Protein AF-A0A9D9S8P4-F1 (afdb_monomer_lite)

Secondary structure (DSSP, 8-state):
-----------------SSSSSTTSSS-------PPBPPTT-EE-TTTHHHHTTSEETTEEHHHHS-HHHHHHHHHH---EE----------HHHHHHHHHTTTTSEE-TTT--EES--SS-SS-GGG--TT-TTHHHHHHHHHHSSHHHHS---TT-----EETTTEE-

Sequence (170 aa):
MHNQSKLRLHKSVLRTGVAGAIALALGLSANQAMAKE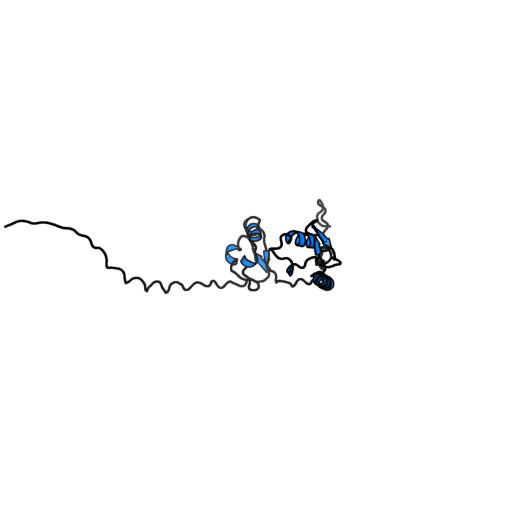LPEGFVINKENYESIKNDTFEKKTIASMVPEKLEWMIKNYNLTIKLAHSKKIEMDPKYVEWSKKNIGTVKFNPADRTVTGWQAGMLFPAETIKMDDPHAGDKVIWNLRAATYGATMDLRDIAWAFLDAKKGYE

pLDDT: mean 80.51, std 20.36, range [33.28, 98.25]

Radius of gyration: 33.35 Å; chains: 1; bounding box: 107×72×55 Å

Foldseek 3Di:
DDDDDDDDDDDDDDDDDPDPPPPPPPPPPPPPVPQAADDAFDKDAQVCCVVNQQHDYPNDGVVVVQPPVNVVCRNPVGDMDGHDDDDDQDFDPVLVVLQVVLVVQWDADPVVRDIDRHDHHFNHPLVRQDPPPPCSVSSVVSRVVPPCVPGVDPCVPDDDWDQDPPPGTD

Structure (mmCIF, N/CA/C/O backbone):
data_AF-A0A9D9S8P4-F1
#
_entry.id   AF-A0A9D9S8P4-F1
#
loop_
_atom_site.group_PDB
_atom_site.id
_atom_site.type_symbol
_atom_site.label_atom_id
_atom_site.label_alt_id
_atom_site.label_comp_id
_atom_site.label_asym_id
_atom_site.label_entity_id
_atom_site.label_seq_id
_atom_site.pdbx_PDB_ins_code
_atom_site.Cartn_x
_atom_site.Cartn_y
_atom_site.Cartn_z
_atom_site.occupancy
_atom_site.B_iso_or_equiv
_atom_site.auth_seq_id
_atom_site.auth_comp_id
_atom_site.auth_asym_id
_atom_site.auth_atom_id
_atom_site.pdbx_PDB_model_num
ATOM 1 N N . MET A 1 1 ? -87.743 -55.414 3.927 1.00 37.56 1 MET A N 1
ATOM 2 C CA . MET A 1 1 ? -87.536 -56.448 2.887 1.00 37.56 1 MET A CA 1
ATOM 3 C C . MET A 1 1 ? -86.311 -56.061 2.061 1.00 37.56 1 MET A C 1
ATOM 5 O O . MET A 1 1 ? -86.260 -54.909 1.668 1.00 37.56 1 MET A O 1
ATOM 9 N N . HIS A 1 2 ? -85.373 -57.006 1.859 1.00 36.47 2 HIS A N 1
ATOM 10 C CA . HIS A 1 2 ? -84.283 -57.066 0.849 1.00 36.47 2 HIS A CA 1
ATOM 11 C C . HIS A 1 2 ? -83.286 -55.880 0.760 1.00 36.47 2 HIS A C 1
ATOM 13 O O . HIS A 1 2 ? -83.670 -54.788 0.379 1.00 36.47 2 HIS A O 1
ATOM 19 N N . ASN A 1 3 ? -82.014 -55.946 1.187 1.00 33.28 3 ASN A N 1
ATOM 20 C CA . ASN A 1 3 ? -80.861 -56.833 0.894 1.00 33.28 3 ASN A CA 1
ATOM 21 C C . ASN A 1 3 ? -80.113 -56.531 -0.442 1.00 33.28 3 ASN A C 1
ATOM 23 O O . ASN A 1 3 ? -80.543 -56.974 -1.497 1.00 33.28 3 ASN A O 1
ATOM 27 N N . GLN A 1 4 ? -78.941 -55.875 -0.299 1.00 37.78 4 GLN A N 1
ATOM 28 C CA . GLN A 1 4 ? -77.639 -56.030 -1.009 1.00 37.78 4 GLN A CA 1
ATOM 29 C C . GLN A 1 4 ? -77.446 -55.541 -2.463 1.00 37.78 4 GLN A C 1
ATOM 31 O O . GLN A 1 4 ? -78.036 -56.075 -3.393 1.00 37.78 4 GLN A O 1
ATOM 36 N N . SER A 1 5 ? -76.418 -54.701 -2.702 1.00 36.69 5 SER A N 1
ATOM 37 C CA . SER A 1 5 ? -75.093 -55.173 -3.186 1.00 36.69 5 SER A CA 1
ATOM 38 C C . SER A 1 5 ? -74.082 -54.053 -3.566 1.00 36.69 5 SER A C 1
ATOM 40 O O . SER A 1 5 ? -74.312 -53.226 -4.434 1.00 36.69 5 SER A O 1
ATOM 42 N N . LYS A 1 6 ? -72.921 -54.100 -2.887 1.00 42.22 6 LYS A N 1
ATOM 43 C CA . LYS A 1 6 ? -71.513 -53.981 -3.352 1.00 42.22 6 LYS A CA 1
ATOM 44 C C . LYS A 1 6 ? -70.992 -52.828 -4.265 1.00 42.22 6 LYS A C 1
ATOM 46 O O . LYS A 1 6 ? -71.190 -52.831 -5.469 1.00 42.22 6 LYS A O 1
ATOM 51 N N . LEU A 1 7 ? -70.004 -52.115 -3.683 1.00 36.34 7 LEU A N 1
ATOM 52 C CA . LEU A 1 7 ? -68.584 -52.008 -4.122 1.00 36.34 7 LEU A CA 1
ATOM 53 C C . LEU A 1 7 ? -68.183 -50.928 -5.166 1.00 36.34 7 LEU A C 1
ATOM 55 O O . LEU A 1 7 ? -68.379 -51.115 -6.358 1.00 36.34 7 LEU A O 1
ATOM 59 N N . ARG A 1 8 ? -67.424 -49.900 -4.743 1.00 34.53 8 ARG A N 1
ATOM 60 C CA . ARG A 1 8 ? -65.966 -49.712 -5.002 1.00 34.53 8 ARG A CA 1
ATOM 61 C C . ARG A 1 8 ? -65.509 -48.283 -4.671 1.00 34.53 8 ARG A C 1
ATOM 63 O O . ARG A 1 8 ? -66.057 -47.299 -5.148 1.00 34.53 8 ARG A O 1
ATOM 70 N N . LEU A 1 9 ? -64.445 -48.214 -3.876 1.00 45.72 9 LEU A N 1
ATOM 71 C CA . LEU A 1 9 ? -63.633 -47.035 -3.593 1.00 45.72 9 LEU A CA 1
ATOM 72 C C . LEU A 1 9 ? -62.745 -46.745 -4.817 1.00 45.72 9 LEU A C 1
ATOM 74 O O . LEU A 1 9 ? -62.027 -47.649 -5.238 1.00 45.72 9 LEU A O 1
ATOM 78 N N . HIS A 1 10 ? -62.715 -45.521 -5.350 1.00 40.00 10 HIS A N 1
ATOM 79 C CA . HIS A 1 10 ? -61.552 -45.045 -6.106 1.00 40.00 10 HIS A CA 1
ATOM 80 C C . HIS A 1 10 ? -61.334 -43.539 -5.921 1.00 40.00 10 HIS A C 1
ATOM 82 O O . HIS A 1 10 ? -62.232 -42.717 -6.075 1.00 40.00 10 HIS A O 1
ATOM 88 N N . LYS A 1 11 ? -60.099 -43.234 -5.523 1.00 42.78 11 LYS A N 1
ATOM 89 C CA . LYS A 1 11 ? -59.513 -41.933 -5.203 1.00 42.78 11 LYS A CA 1
ATOM 90 C C . LYS A 1 11 ? -59.622 -40.939 -6.362 1.00 42.78 11 LYS A C 1
ATOM 92 O O . LYS A 1 11 ? -59.375 -41.322 -7.498 1.00 42.78 11 LYS A O 1
ATOM 97 N N . SER A 1 12 ? -59.794 -39.657 -6.039 1.00 36.78 12 SER A N 1
ATOM 98 C CA . SER A 1 12 ? -59.177 -38.552 -6.789 1.00 36.78 12 SER A CA 1
ATOM 99 C C . SER A 1 12 ? -59.295 -37.248 -5.994 1.00 36.78 12 SER A C 1
ATOM 101 O O . SER A 1 12 ? -60.185 -36.431 -6.215 1.00 36.78 12 SER A O 1
ATOM 103 N N . VAL A 1 13 ? -58.375 -37.069 -5.046 1.00 48.59 13 VAL A N 1
ATOM 104 C CA . VAL A 1 13 ? -58.015 -35.760 -4.494 1.00 48.59 13 VAL A CA 1
ATOM 105 C C . VAL A 1 13 ? -57.312 -34.990 -5.604 1.00 48.59 13 VAL A C 1
ATOM 107 O O . VAL A 1 13 ? -56.253 -35.428 -6.027 1.00 48.59 13 VAL A O 1
ATOM 110 N N . LEU A 1 14 ? -57.889 -33.889 -6.081 1.00 45.69 14 LEU A N 1
ATOM 111 C CA . LEU A 1 14 ? -57.171 -32.725 -6.616 1.00 45.69 14 LEU A CA 1
ATOM 112 C C . LEU A 1 14 ? -58.220 -31.705 -7.069 1.00 45.69 14 LEU A C 1
ATOM 114 O O . LEU A 1 14 ? -58.888 -31.947 -8.071 1.00 45.69 14 LEU A O 1
ATOM 118 N N . ARG A 1 15 ? -58.370 -30.597 -6.331 1.00 41.16 15 ARG A N 1
ATOM 119 C CA . ARG A 1 15 ? -58.800 -29.263 -6.813 1.00 41.16 15 ARG A CA 1
ATOM 120 C C . ARG A 1 15 ? -59.088 -28.348 -5.621 1.00 41.16 15 ARG A C 1
ATOM 122 O O . ARG A 1 15 ? -60.232 -28.061 -5.297 1.00 41.16 15 ARG A O 1
ATOM 129 N N . THR A 1 16 ? -58.028 -27.853 -4.999 1.00 43.16 16 THR A N 1
ATOM 130 C CA . THR A 1 16 ? -58.088 -26.664 -4.140 1.00 43.16 16 THR A CA 1
ATOM 131 C C . THR A 1 16 ? -56.701 -26.051 -4.133 1.00 43.16 16 THR A C 1
ATOM 133 O O . THR A 1 16 ? -55.800 -26.539 -3.462 1.00 43.16 16 THR A O 1
ATOM 136 N N . GLY A 1 17 ? -56.490 -25.028 -4.956 1.00 45.25 17 GLY A N 1
ATOM 137 C CA . GLY A 1 17 ? -55.156 -24.463 -5.113 1.00 45.25 17 GLY A CA 1
ATOM 138 C C . GLY A 1 17 ? -55.096 -23.210 -5.966 1.00 45.25 17 GLY A C 1
ATOM 139 O O . GLY A 1 17 ? -54.197 -23.122 -6.783 1.00 45.25 17 GLY A O 1
ATOM 140 N N . VAL A 1 18 ? -56.025 -22.261 -5.811 1.00 49.16 18 VAL A N 1
ATOM 141 C CA . VAL A 1 18 ? -55.835 -20.883 -6.308 1.00 49.16 18 VAL A CA 1
ATOM 142 C C . VAL A 1 18 ? -56.619 -19.906 -5.419 1.00 49.16 18 VAL A C 1
ATOM 144 O O . VAL A 1 18 ? -57.698 -19.459 -5.782 1.00 49.16 18 VAL A O 1
ATOM 147 N N . ALA A 1 19 ? -56.125 -19.609 -4.213 1.00 44.34 19 ALA A N 1
ATOM 148 C CA . ALA A 1 19 ? -56.654 -18.497 -3.401 1.00 44.34 19 ALA A CA 1
ATOM 149 C C . ALA A 1 19 ? -55.643 -17.914 -2.387 1.00 44.34 19 ALA A C 1
ATOM 151 O O . ALA A 1 19 ? -56.039 -17.214 -1.464 1.00 44.34 19 ALA A O 1
ATOM 152 N N . GLY A 1 20 ? -54.340 -18.200 -2.523 1.00 45.62 20 GLY A N 1
ATOM 153 C CA . GLY A 1 20 ? -53.337 -17.867 -1.496 1.00 45.62 20 GLY A CA 1
ATOM 154 C C . GLY A 1 20 ? -52.162 -16.996 -1.946 1.00 45.62 20 GLY A C 1
ATOM 155 O O . GLY A 1 20 ? -51.200 -16.881 -1.200 1.00 45.62 20 GLY A O 1
ATOM 156 N N . ALA A 1 21 ? -52.181 -16.418 -3.152 1.00 47.38 21 ALA A N 1
ATOM 157 C CA . ALA A 1 21 ? -50.971 -15.827 -3.745 1.00 47.38 21 ALA A CA 1
ATOM 158 C C . ALA A 1 21 ? -50.881 -14.287 -3.716 1.00 47.38 21 ALA A C 1
ATOM 160 O O . ALA A 1 21 ? -49.859 -13.750 -4.125 1.00 47.38 21 ALA A O 1
ATOM 161 N N . ILE A 1 22 ? -51.893 -13.553 -3.234 1.00 49.00 22 ILE A N 1
ATOM 162 C CA . ILE A 1 22 ? -51.900 -12.074 -3.340 1.00 49.00 22 ILE A CA 1
ATOM 163 C C . ILE A 1 22 ? -51.517 -11.362 -2.023 1.00 49.00 22 ILE A C 1
ATOM 165 O O . ILE A 1 22 ? -51.172 -10.186 -2.037 1.00 49.00 22 ILE A O 1
ATOM 169 N N . ALA A 1 23 ? -51.451 -12.061 -0.885 1.00 49.16 23 ALA A N 1
ATOM 170 C CA . ALA A 1 23 ? -51.139 -11.432 0.409 1.00 49.16 23 ALA A CA 1
ATOM 171 C C . ALA A 1 23 ? -49.637 -11.366 0.776 1.00 49.16 23 ALA A C 1
ATOM 173 O O . ALA A 1 23 ? -49.293 -10.763 1.787 1.00 49.16 23 ALA A O 1
ATOM 174 N N . LEU A 1 24 ? -48.726 -11.940 -0.024 1.00 48.47 24 LEU A N 1
ATOM 175 C CA . LEU A 1 24 ? -47.283 -11.977 0.287 1.00 48.47 24 LEU A CA 1
ATOM 176 C C . LEU A 1 24 ? -46.426 -10.933 -0.454 1.00 48.47 24 LEU A C 1
ATOM 178 O O . LEU A 1 24 ? -45.203 -10.977 -0.365 1.00 48.47 24 LEU A O 1
ATOM 182 N N . ALA A 1 25 ? -47.031 -9.979 -1.166 1.00 49.22 25 ALA A N 1
ATOM 183 C CA . ALA A 1 25 ? -46.286 -8.975 -1.936 1.00 49.22 25 ALA A CA 1
ATOM 184 C C . ALA A 1 25 ? -46.017 -7.651 -1.184 1.00 49.22 25 ALA A C 1
ATOM 186 O O . ALA A 1 25 ? -45.328 -6.787 -1.716 1.00 49.22 25 ALA A O 1
ATOM 187 N N . LEU A 1 26 ? -46.512 -7.480 0.050 1.00 51.50 26 LEU A N 1
ATOM 188 C CA . LEU A 1 26 ? -46.364 -6.232 0.826 1.00 51.50 26 LEU A CA 1
ATOM 189 C C . LEU A 1 26 ? -45.312 -6.293 1.953 1.00 51.50 26 LEU A C 1
ATOM 191 O O . LEU A 1 26 ? -45.154 -5.327 2.691 1.00 51.50 26 LEU A O 1
ATOM 195 N N . GLY A 1 27 ? -44.578 -7.402 2.096 1.00 48.75 27 GLY A N 1
ATOM 196 C CA . GLY A 1 27 ? -43.622 -7.607 3.199 1.00 48.75 27 GLY A CA 1
ATOM 197 C C . GLY A 1 27 ? -42.150 -7.307 2.891 1.00 48.75 27 GLY A C 1
ATOM 198 O O . GLY A 1 27 ? -41.315 -7.424 3.781 1.00 48.75 27 GLY A O 1
ATOM 199 N N . LEU A 1 28 ? -41.803 -6.938 1.655 1.00 52.31 28 LEU A N 1
ATOM 200 C CA . LEU A 1 28 ? -40.420 -6.661 1.240 1.00 52.31 28 LEU A CA 1
ATOM 201 C C . LEU A 1 28 ? -40.175 -5.159 1.055 1.00 52.31 28 LEU A C 1
ATOM 203 O O . LEU A 1 28 ? -39.509 -4.734 0.115 1.00 52.31 28 LEU A O 1
ATOM 207 N N . SER A 1 29 ? -40.659 -4.328 1.979 1.00 49.59 29 SER A N 1
ATOM 208 C CA . SER A 1 29 ? -39.961 -3.074 2.258 1.00 49.59 29 SER A CA 1
ATOM 209 C C . SER A 1 29 ? -38.672 -3.451 2.979 1.00 49.59 29 SER A C 1
ATOM 211 O O . SER A 1 29 ? -38.612 -3.490 4.208 1.00 49.59 29 SER A O 1
ATOM 213 N N . ALA A 1 30 ? -37.665 -3.833 2.192 1.00 52.41 30 ALA A N 1
ATOM 214 C CA . ALA A 1 30 ? -36.304 -3.949 2.663 1.00 52.41 30 ALA A CA 1
ATOM 215 C C . ALA A 1 30 ? -36.004 -2.687 3.472 1.00 52.41 30 ALA A C 1
ATOM 217 O O . ALA A 1 30 ? -36.039 -1.578 2.934 1.00 52.41 30 ALA A O 1
ATOM 218 N N . ASN A 1 31 ? -35.743 -2.863 4.767 1.00 44.91 31 ASN A N 1
ATOM 219 C CA . ASN A 1 31 ? -34.961 -1.906 5.521 1.00 44.91 31 ASN A CA 1
ATOM 220 C C . ASN A 1 31 ? -33.649 -1.777 4.748 1.00 44.91 31 ASN A C 1
ATOM 222 O O . ASN A 1 31 ? -32.727 -2.568 4.939 1.00 44.91 31 ASN A O 1
ATOM 226 N N . GLN A 1 32 ? -33.576 -0.810 3.836 1.00 51.41 32 GLN A N 1
ATOM 227 C CA . GLN A 1 32 ? -32.308 -0.203 3.498 1.00 51.41 32 GLN A CA 1
ATOM 228 C C . GLN A 1 32 ? -31.864 0.418 4.815 1.00 51.41 32 GLN A C 1
ATOM 230 O O . GLN A 1 32 ? -32.257 1.532 5.152 1.00 51.41 32 GLN A O 1
ATOM 235 N N . ALA A 1 33 ? -31.168 -0.376 5.632 1.00 57.50 33 ALA A N 1
ATOM 236 C CA . ALA A 1 33 ? -30.372 0.137 6.720 1.00 57.50 33 ALA A CA 1
ATOM 237 C C . ALA A 1 33 ? -29.426 1.120 6.041 1.00 57.50 33 ALA A C 1
ATOM 239 O O . ALA A 1 33 ? -28.485 0.717 5.360 1.00 57.50 33 ALA A O 1
ATOM 240 N N . MET A 1 34 ? -29.799 2.397 6.085 1.00 61.84 34 MET A N 1
ATOM 241 C CA . MET A 1 34 ? -29.003 3.474 5.533 1.00 61.84 34 MET A CA 1
ATOM 242 C C . MET A 1 34 ? -27.684 3.392 6.284 1.00 61.84 34 MET A C 1
ATOM 244 O O . MET A 1 34 ? -27.658 3.626 7.492 1.00 61.84 34 MET A O 1
ATOM 248 N N . ALA A 1 35 ? -26.636 2.957 5.588 1.00 79.81 35 ALA A N 1
ATOM 249 C CA . ALA A 1 35 ? -25.298 2.898 6.140 1.00 79.81 35 ALA A CA 1
ATOM 250 C C . ALA A 1 35 ? -24.976 4.273 6.727 1.00 79.81 35 ALA A C 1
ATOM 252 O O . ALA A 1 35 ? -25.087 5.291 6.037 1.00 79.81 35 ALA A O 1
ATOM 253 N N . LYS A 1 36 ? -24.672 4.316 8.021 1.00 92.88 36 LYS A N 1
ATOM 254 C CA . LYS A 1 36 ? -24.381 5.572 8.701 1.00 92.88 36 LYS A CA 1
ATOM 255 C C . LYS A 1 36 ? -22.976 6.016 8.303 1.00 92.88 36 LYS A C 1
ATOM 257 O O . LYS A 1 36 ? -22.056 5.210 8.344 1.00 92.88 36 LYS A O 1
ATOM 262 N N . GLU A 1 37 ? -22.782 7.293 7.981 1.00 95.75 37 GLU A N 1
ATOM 263 C CA . GLU A 1 37 ? -21.426 7.840 7.846 1.00 95.75 37 GLU A CA 1
ATOM 264 C C . GLU A 1 37 ? -20.823 8.010 9.249 1.00 95.75 37 GLU A C 1
ATOM 266 O O . GLU A 1 37 ? -21.363 8.732 10.097 1.00 95.75 37 GLU A O 1
ATOM 271 N N . LEU A 1 38 ? -19.725 7.309 9.522 1.00 97.06 38 LEU A N 1
ATOM 272 C CA . LEU A 1 38 ? -18.991 7.413 10.776 1.00 97.06 38 LEU A CA 1
ATOM 273 C C . LEU A 1 38 ? -18.134 8.688 10.788 1.00 97.06 38 LEU A C 1
ATOM 275 O O . LEU A 1 38 ? -17.605 9.088 9.753 1.00 97.06 38 LEU A O 1
ATOM 279 N N . PRO A 1 39 ? -17.971 9.344 11.949 1.00 96.75 39 PRO A N 1
ATOM 280 C CA . PRO A 1 39 ? -17.115 10.517 12.051 1.00 96.75 39 PRO A CA 1
ATOM 281 C C . PRO A 1 39 ? -15.629 10.133 12.056 1.00 96.75 39 PRO A C 1
ATOM 283 O O . PRO A 1 39 ? -15.248 9.037 12.481 1.00 96.75 39 PRO A O 1
ATOM 286 N N . GLU A 1 40 ? -14.772 11.080 11.668 1.00 97.00 40 GLU A N 1
ATOM 287 C CA . GLU A 1 40 ? -13.336 10.994 11.937 1.00 97.00 40 GLU A CA 1
ATOM 288 C C . GLU A 1 40 ? -13.080 10.762 13.436 1.00 97.00 40 GLU A C 1
ATOM 290 O O . GLU A 1 40 ? -13.794 11.255 14.310 1.00 97.00 40 GLU A O 1
ATOM 295 N N . GLY A 1 41 ? -12.050 9.979 13.744 1.00 97.44 41 GLY A N 1
ATOM 296 C CA . GLY A 1 41 ? -11.657 9.663 15.108 1.00 97.44 41 GLY A CA 1
ATOM 297 C C . GLY A 1 41 ? -12.476 8.558 15.770 1.00 97.44 41 GLY A C 1
ATOM 298 O O . GLY A 1 41 ? -12.098 8.135 16.864 1.00 97.44 41 GLY A O 1
ATOM 299 N N . PHE A 1 42 ? -13.534 8.053 15.125 1.00 98.00 42 PHE A N 1
ATOM 300 C CA . PHE A 1 42 ? -14.235 6.855 15.580 1.00 98.00 42 PHE A CA 1
ATOM 301 C C . PHE A 1 42 ? -13.257 5.674 15.685 1.00 98.00 42 PHE A C 1
ATOM 303 O O . PHE A 1 42 ? -12.433 5.459 14.795 1.00 98.00 42 PHE A O 1
ATOM 310 N N . VAL A 1 43 ? -13.341 4.910 16.775 1.00 98.12 43 VAL A N 1
ATOM 311 C CA . VAL A 1 43 ? -12.447 3.775 17.036 1.00 98.12 43 VAL A CA 1
ATOM 312 C C . VAL A 1 43 ? -13.180 2.470 16.751 1.00 98.12 43 VAL A C 1
ATOM 314 O O . VAL A 1 43 ? -14.116 2.105 17.461 1.00 98.12 43 VAL A O 1
ATOM 317 N N . ILE A 1 44 ? -12.730 1.758 15.723 1.00 97.94 44 ILE A N 1
ATOM 318 C CA . ILE A 1 44 ? -13.140 0.388 15.418 1.00 97.94 44 ILE A CA 1
ATOM 319 C C . ILE A 1 44 ? -12.456 -0.546 16.415 1.00 97.94 44 ILE A C 1
ATOM 321 O O . ILE A 1 44 ? -11.244 -0.457 16.626 1.00 97.94 44 ILE A O 1
ATOM 325 N N . ASN A 1 45 ? -13.227 -1.448 17.012 1.00 98.25 45 ASN A N 1
ATOM 326 C CA . ASN A 1 45 ? -12.754 -2.451 17.957 1.00 98.25 45 ASN A CA 1
ATOM 327 C C . ASN A 1 45 ? -13.598 -3.731 17.859 1.00 98.25 45 ASN A C 1
ATOM 329 O O . ASN A 1 45 ? -14.516 -3.843 17.042 1.00 98.25 45 ASN A O 1
ATOM 333 N N . LYS A 1 46 ? -13.272 -4.717 18.694 1.00 97.94 46 LYS A N 1
ATOM 334 C CA . LYS A 1 46 ? -13.961 -6.008 18.729 1.00 97.94 46 LYS A CA 1
ATOM 335 C C . LYS A 1 46 ? -15.452 -5.868 19.035 1.00 97.94 46 LYS A C 1
ATOM 337 O O . LYS A 1 46 ? -16.255 -6.622 18.493 1.00 97.94 46 LYS A O 1
ATOM 342 N N . GLU A 1 47 ? -15.808 -4.925 19.898 1.00 98.12 47 GLU A N 1
ATOM 343 C CA . GLU A 1 47 ? -17.160 -4.749 20.423 1.00 98.12 47 GLU A CA 1
ATOM 344 C C . GLU A 1 47 ? -18.115 -4.147 19.386 1.00 98.12 47 GLU A C 1
ATOM 346 O O . GLU A 1 47 ? -19.309 -4.441 19.417 1.00 98.12 47 GLU A O 1
ATOM 351 N N . ASN A 1 48 ? -17.608 -3.314 18.469 1.00 97.69 48 ASN A N 1
ATOM 352 C CA . ASN A 1 48 ? -18.434 -2.586 17.505 1.00 97.69 48 ASN A CA 1
ATOM 353 C C . ASN A 1 48 ? -18.284 -3.035 16.045 1.00 97.69 48 ASN A C 1
ATOM 355 O O . ASN A 1 48 ? -19.164 -2.726 15.247 1.00 97.69 48 ASN A O 1
ATOM 359 N N . TYR A 1 49 ? -17.233 -3.777 15.678 1.00 97.31 49 TYR A N 1
ATOM 360 C CA . TYR A 1 49 ? -16.944 -4.075 14.270 1.00 97.31 49 TYR A CA 1
ATOM 361 C C . TYR A 1 49 ? -18.125 -4.720 13.525 1.00 97.31 49 TYR A C 1
ATOM 363 O O . TYR A 1 49 ? -18.473 -4.291 12.428 1.00 97.31 49 TYR A O 1
ATOM 371 N N . GLU A 1 50 ? -18.793 -5.711 14.126 1.00 96.62 50 GLU A N 1
ATOM 372 C CA . GLU A 1 50 ? -19.896 -6.422 13.462 1.00 96.62 50 GLU A CA 1
ATOM 373 C C . GLU A 1 50 ? -21.110 -5.540 13.163 1.00 96.62 50 GLU A C 1
ATOM 375 O O . GLU A 1 50 ? -21.774 -5.752 12.146 1.00 96.62 50 GLU A O 1
ATOM 380 N N . SER A 1 51 ? -21.407 -4.561 14.022 1.00 96.12 51 SER A N 1
ATOM 381 C CA . SER A 1 51 ? -22.557 -3.675 13.831 1.00 96.12 51 SER A CA 1
ATOM 382 C C . SER A 1 51 ? -22.275 -2.571 12.816 1.00 96.12 51 SER A C 1
ATOM 384 O O . SER A 1 51 ? -23.187 -2.183 12.092 1.00 96.12 51 SER A O 1
ATOM 386 N N . ILE A 1 52 ? -21.023 -2.114 12.718 1.00 96.56 52 ILE A N 1
ATOM 387 C CA . ILE A 1 52 ? -20.631 -0.985 11.860 1.00 96.56 52 ILE A CA 1
ATOM 388 C C . ILE A 1 52 ? -1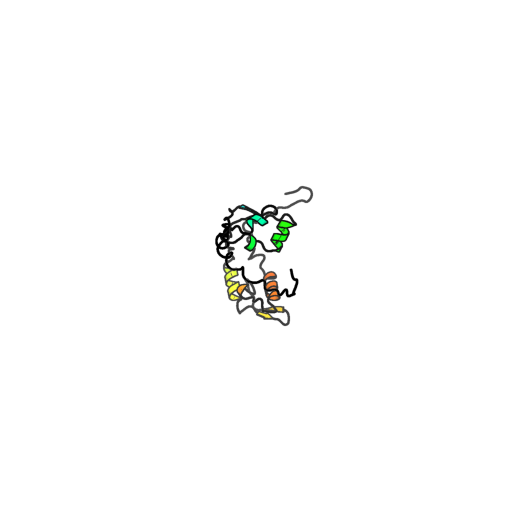9.999 -1.404 10.531 1.00 96.56 52 ILE A C 1
ATOM 390 O O . ILE A 1 52 ? -19.672 -0.552 9.714 1.00 96.56 52 ILE A O 1
ATOM 394 N N . LYS A 1 53 ? -19.776 -2.696 10.270 1.00 96.12 53 LYS A N 1
ATOM 395 C CA . LYS A 1 53 ? -19.064 -3.139 9.054 1.00 96.12 53 LYS A CA 1
ATOM 396 C C . LYS A 1 53 ? -19.711 -2.663 7.742 1.00 96.12 53 LYS A C 1
ATOM 398 O O . LYS A 1 53 ? -19.020 -2.520 6.735 1.00 96.12 53 LYS A O 1
ATOM 403 N N . ASN A 1 54 ? -21.020 -2.400 7.768 1.00 96.81 54 ASN A N 1
ATOM 404 C CA . ASN A 1 54 ? -21.781 -1.862 6.640 1.00 96.81 54 ASN A CA 1
ATOM 405 C C . ASN A 1 54 ? -21.928 -0.333 6.669 1.00 96.81 54 ASN A C 1
ATOM 407 O O . ASN A 1 54 ? -22.345 0.227 5.660 1.00 96.81 54 ASN A O 1
ATOM 411 N N . ASP A 1 55 ? -21.589 0.324 7.781 1.00 97.06 55 ASP A N 1
ATOM 412 C CA . ASP A 1 55 ? -21.498 1.783 7.863 1.00 97.06 55 ASP A CA 1
ATOM 413 C C . ASP A 1 55 ? -20.368 2.293 6.965 1.00 97.06 55 ASP A C 1
ATOM 415 O O . ASP A 1 55 ? -19.493 1.529 6.538 1.00 97.06 55 ASP A O 1
ATOM 419 N N . THR A 1 56 ? -20.396 3.584 6.649 1.00 97.12 56 THR A N 1
ATOM 420 C CA . THR A 1 56 ? -19.472 4.199 5.698 1.00 97.12 56 THR A CA 1
ATOM 421 C C . THR A 1 56 ? -18.508 5.174 6.353 1.00 97.12 56 THR A C 1
ATOM 423 O O . THR A 1 56 ? -18.785 5.775 7.386 1.00 97.12 56 THR A O 1
ATOM 426 N N . PHE A 1 57 ? -17.348 5.332 5.728 1.00 97.25 57 PHE A N 1
ATOM 427 C CA . PHE A 1 57 ? -16.413 6.419 5.967 1.00 97.25 57 PHE A CA 1
ATOM 428 C C . PHE A 1 57 ? -15.749 6.757 4.632 1.00 97.25 57 PHE A C 1
ATOM 430 O O . PHE A 1 57 ? -15.280 5.865 3.922 1.00 97.25 57 PHE A O 1
ATOM 437 N N . GLU A 1 58 ? -15.781 8.028 4.239 1.00 94.94 58 GLU A N 1
ATOM 438 C CA . GLU A 1 58 ? -15.321 8.488 2.921 1.00 94.94 58 GLU A CA 1
ATOM 439 C C . GLU A 1 58 ? -16.003 7.742 1.760 1.00 94.94 58 GLU A C 1
ATOM 441 O O . GLU A 1 58 ? -15.385 7.423 0.740 1.00 94.94 58 GLU A O 1
ATOM 446 N N . LYS A 1 59 ? -17.310 7.472 1.908 1.00 94.50 59 LYS A N 1
ATOM 447 C CA . LYS A 1 59 ? -18.150 6.758 0.923 1.00 94.50 59 LYS A CA 1
ATOM 448 C C . LYS A 1 59 ? -17.749 5.294 0.682 1.00 94.50 59 LYS A C 1
ATOM 450 O O . LYS A 1 59 ? -18.215 4.685 -0.281 1.00 94.50 59 LYS A O 1
ATOM 455 N N . LYS A 1 60 ? -16.899 4.720 1.535 1.00 95.31 60 LYS A N 1
ATOM 456 C CA . LYS A 1 60 ? -16.529 3.299 1.526 1.00 95.31 60 LYS A CA 1
ATOM 457 C C . LYS A 1 60 ? -17.075 2.622 2.768 1.00 95.31 60 LYS A C 1
ATOM 459 O O . LYS A 1 60 ? -17.062 3.221 3.837 1.00 95.31 60 LYS A O 1
ATOM 464 N N . THR A 1 61 ? -17.535 1.379 2.650 1.00 96.88 61 THR A N 1
ATOM 465 C CA . THR A 1 61 ? -17.962 0.628 3.836 1.00 96.88 61 THR A CA 1
ATOM 466 C C . THR A 1 61 ? -16.759 0.284 4.702 1.00 96.88 61 THR A C 1
ATOM 468 O O . THR A 1 61 ? -15.669 0.038 4.173 1.00 96.88 61 THR A O 1
ATOM 471 N N . ILE A 1 62 ? -16.949 0.197 6.017 1.00 97.00 62 ILE A N 1
ATOM 472 C CA . ILE A 1 62 ? -15.886 -0.231 6.935 1.00 97.00 62 ILE A CA 1
ATOM 473 C C . ILE A 1 62 ? -15.331 -1.603 6.532 1.00 97.00 62 ILE A C 1
ATOM 475 O O . ILE A 1 62 ? -14.115 -1.761 6.440 1.00 97.00 62 ILE A O 1
ATOM 479 N N . ALA A 1 63 ? -16.192 -2.555 6.159 1.00 96.50 63 ALA A N 1
ATOM 480 C CA . ALA A 1 63 ? -15.774 -3.869 5.667 1.00 96.50 63 ALA A CA 1
ATOM 481 C C . ALA A 1 63 ? -14.853 -3.792 4.437 1.00 96.50 63 ALA A C 1
ATOM 483 O O . ALA A 1 63 ? -13.905 -4.561 4.326 1.00 96.50 63 ALA A O 1
ATOM 484 N N . SER A 1 64 ? -15.085 -2.850 3.513 1.00 96.06 64 SER A N 1
ATOM 485 C CA . SER A 1 64 ? -14.242 -2.712 2.314 1.00 96.06 64 SER A CA 1
ATOM 486 C C . SER A 1 64 ? -12.835 -2.179 2.609 1.00 96.06 64 SER A C 1
ATOM 488 O O . SER A 1 64 ? -11.937 -2.317 1.779 1.00 96.06 64 SER A O 1
ATOM 490 N N . MET A 1 65 ? -12.642 -1.562 3.777 1.00 94.69 65 MET A N 1
ATOM 491 C CA . MET A 1 65 ? -11.369 -0.981 4.209 1.00 94.69 65 MET A CA 1
ATOM 492 C C . MET A 1 65 ? -10.625 -1.845 5.229 1.00 94.69 65 MET A C 1
ATOM 494 O O . MET A 1 65 ? -9.466 -1.559 5.524 1.00 94.69 65 MET A O 1
ATOM 498 N N . VAL A 1 66 ? -11.267 -2.883 5.771 1.00 96.00 66 VAL A N 1
ATOM 499 C CA . VAL A 1 66 ? -10.687 -3.804 6.753 1.00 96.00 66 VAL A CA 1
ATOM 500 C C . VAL A 1 66 ? -10.491 -5.166 6.080 1.00 96.00 66 VAL A C 1
ATOM 502 O O . VAL A 1 66 ? -11.425 -5.961 6.017 1.00 96.00 66 VAL A O 1
ATOM 505 N N . PRO A 1 67 ? -9.284 -5.470 5.561 1.00 95.88 67 PRO A N 1
ATOM 506 C CA . PRO A 1 67 ? -8.983 -6.790 5.023 1.00 95.88 67 PRO A CA 1
ATOM 507 C C . PRO A 1 67 ? -9.211 -7.889 6.062 1.00 95.88 67 PRO A C 1
ATOM 509 O O . PRO A 1 67 ? -9.014 -7.668 7.259 1.00 95.88 67 PRO A O 1
ATOM 512 N N . GLU A 1 68 ? -9.507 -9.104 5.596 1.00 96.00 68 GLU A N 1
ATOM 513 C CA . GLU A 1 68 ? -9.811 -10.274 6.437 1.00 96.00 68 GLU A CA 1
ATOM 514 C C . GLU A 1 68 ? -8.801 -10.475 7.579 1.00 96.00 68 GLU A C 1
ATOM 516 O O . GLU A 1 68 ? -9.168 -10.764 8.719 1.00 96.00 68 GLU A O 1
ATOM 521 N N . LYS A 1 69 ? -7.506 -10.266 7.309 1.00 95.62 69 LYS A N 1
ATOM 522 C CA . LYS A 1 69 ? -6.474 -10.427 8.335 1.00 95.62 69 LYS A CA 1
ATOM 523 C C . LYS A 1 69 ? -6.561 -9.370 9.440 1.00 95.62 69 LYS A C 1
ATOM 525 O O . LYS A 1 69 ? -6.325 -9.711 10.597 1.00 95.62 69 LYS A O 1
ATOM 530 N N . LEU A 1 70 ? -6.914 -8.125 9.111 1.00 96.62 70 LEU A N 1
ATOM 531 C CA . LEU A 1 70 ? -7.141 -7.083 10.115 1.00 96.62 70 LEU A CA 1
ATOM 532 C C . LEU A 1 70 ? -8.413 -7.366 10.909 1.00 96.62 70 LEU A C 1
ATOM 534 O O . LEU A 1 70 ? -8.391 -7.245 12.129 1.00 96.62 70 LEU A O 1
ATOM 538 N N . GLU A 1 71 ? -9.479 -7.831 10.258 1.00 97.06 71 GLU A N 1
ATOM 539 C CA . GLU A 1 71 ? -10.685 -8.295 10.952 1.00 97.06 71 GLU A CA 1
ATOM 540 C C . GLU A 1 71 ? -10.359 -9.408 11.960 1.00 97.06 71 GLU A C 1
ATOM 542 O O . GLU A 1 71 ? -10.763 -9.346 13.124 1.00 97.06 71 GLU A O 1
ATOM 547 N N . TRP A 1 72 ? -9.567 -10.404 11.554 1.00 97.50 72 TRP A N 1
ATOM 548 C CA . TRP A 1 72 ? -9.107 -11.462 12.450 1.00 97.50 72 TRP A CA 1
ATOM 549 C C . TRP A 1 72 ? -8.305 -10.908 13.638 1.00 97.50 72 TRP A C 1
ATOM 551 O O . TRP A 1 72 ? -8.491 -11.374 14.765 1.00 97.50 72 TRP A O 1
ATOM 561 N N . MET A 1 73 ? -7.458 -9.897 13.424 1.00 97.56 73 MET A N 1
ATOM 562 C CA . MET A 1 73 ? -6.719 -9.227 14.501 1.00 97.56 73 MET A CA 1
ATOM 563 C C . MET A 1 73 ? -7.632 -8.419 15.432 1.00 97.56 73 MET A C 1
ATOM 565 O O . MET A 1 73 ? -7.429 -8.452 16.644 1.00 97.56 73 MET A O 1
ATOM 569 N N . ILE A 1 74 ? -8.659 -7.746 14.906 1.00 97.62 74 ILE A N 1
ATOM 570 C CA . ILE A 1 74 ? -9.661 -7.034 15.715 1.00 97.62 74 ILE A CA 1
ATOM 571 C C . ILE A 1 74 ? -10.385 -8.035 16.626 1.00 97.62 74 ILE A C 1
ATOM 573 O O . ILE A 1 74 ? -10.473 -7.834 17.835 1.00 97.62 74 ILE A O 1
ATOM 577 N N . LYS A 1 75 ? -10.841 -9.164 16.070 1.00 96.56 75 LYS A N 1
ATOM 578 C CA . LYS A 1 75 ? -11.634 -10.171 16.797 1.00 96.56 75 LYS A CA 1
ATOM 579 C C . LYS A 1 75 ? -10.839 -10.955 17.844 1.00 96.56 75 LYS A C 1
ATOM 581 O O . LYS A 1 75 ? -11.381 -11.287 18.906 1.00 96.56 75 LYS A O 1
ATOM 586 N N . ASN A 1 76 ? -9.581 -11.276 17.543 1.00 97.44 76 ASN A N 1
ATOM 587 C CA . ASN A 1 76 ? -8.795 -12.238 18.323 1.00 97.44 76 ASN A CA 1
ATOM 588 C C . ASN A 1 76 ? -7.618 -11.618 19.091 1.00 97.44 76 ASN A C 1
ATOM 590 O O . ASN A 1 76 ? -7.147 -12.234 20.041 1.00 97.44 76 ASN A O 1
ATOM 594 N N . TYR A 1 77 ? -7.155 -10.421 18.716 1.00 96.31 77 TYR A N 1
ATOM 595 C CA . TYR A 1 77 ? -5.934 -9.804 19.262 1.00 96.31 77 TYR A CA 1
ATOM 596 C C . TYR A 1 77 ? -6.129 -8.351 19.712 1.00 96.31 77 TYR A C 1
ATOM 598 O O . TYR A 1 77 ? -5.148 -7.633 19.885 1.00 96.31 77 TYR A O 1
ATOM 606 N N . ASN A 1 78 ? -7.376 -7.913 19.917 1.00 94.19 78 ASN A N 1
ATOM 607 C CA . ASN A 1 78 ? -7.719 -6.570 20.401 1.00 94.19 78 ASN A CA 1
ATOM 608 C C . ASN A 1 78 ? -7.108 -5.430 19.566 1.00 94.19 78 ASN A C 1
ATOM 610 O O . ASN A 1 78 ? -6.833 -4.352 20.095 1.00 94.19 78 ASN A O 1
ATOM 614 N N . LEU A 1 79 ? -6.890 -5.652 18.264 1.00 97.19 79 LEU A N 1
ATOM 615 C CA . LEU A 1 79 ? -6.510 -4.566 17.366 1.00 97.19 79 LEU A CA 1
ATOM 616 C C . LEU A 1 79 ? -7.623 -3.512 17.365 1.00 97.19 79 LEU A C 1
ATOM 618 O O . LEU A 1 79 ? -8.798 -3.839 17.191 1.00 97.19 79 LEU A O 1
ATOM 622 N N . THR A 1 80 ? -7.239 -2.250 17.523 1.00 97.38 80 THR A N 1
ATOM 623 C CA . THR A 1 80 ? -8.131 -1.101 17.379 1.00 97.38 80 THR A CA 1
ATOM 624 C C . THR A 1 80 ? -7.668 -0.237 16.215 1.00 97.38 80 THR A C 1
ATOM 626 O O . THR A 1 80 ? -6.472 -0.124 15.945 1.00 97.38 80 THR A O 1
ATOM 629 N N . ILE A 1 81 ? -8.617 0.356 15.491 1.00 96.94 81 ILE A N 1
ATOM 630 C CA . ILE A 1 81 ? -8.330 1.211 14.334 1.00 96.94 81 ILE A CA 1
ATOM 631 C C . ILE A 1 81 ? -9.091 2.519 14.510 1.00 96.94 81 ILE A C 1
ATOM 633 O O . ILE A 1 81 ? -10.318 2.529 14.545 1.00 96.94 81 ILE A O 1
ATOM 637 N N . LYS A 1 82 ? -8.367 3.633 14.618 1.00 97.62 82 LYS A N 1
ATOM 638 C CA . LYS A 1 82 ? -8.961 4.972 14.649 1.00 97.62 82 LYS A CA 1
ATOM 639 C C . LYS A 1 82 ? -9.144 5.477 13.219 1.00 97.62 82 LYS A C 1
ATOM 641 O O . LYS A 1 82 ? -8.170 5.537 12.472 1.00 97.62 82 LYS A O 1
ATOM 646 N N . LEU A 1 83 ? -10.367 5.855 12.855 1.00 97.25 83 LEU A N 1
ATOM 647 C CA . LEU A 1 83 ? -10.648 6.458 11.554 1.00 97.25 83 LEU A CA 1
ATOM 648 C C . LEU A 1 83 ? -9.950 7.814 11.432 1.00 97.25 83 LEU A C 1
ATOM 650 O O . LEU A 1 83 ? -10.000 8.637 12.347 1.00 97.25 83 LEU A O 1
ATOM 654 N N . ALA A 1 84 ? -9.313 8.037 10.291 1.00 95.12 84 ALA A N 1
ATOM 655 C CA . ALA A 1 84 ? -8.653 9.280 9.928 1.00 95.12 84 ALA A CA 1
ATOM 656 C C . ALA A 1 84 ? -8.872 9.521 8.437 1.00 95.12 84 ALA A C 1
ATOM 658 O O . ALA A 1 84 ? -8.894 8.562 7.660 1.00 95.12 84 ALA A O 1
ATOM 659 N N . HIS A 1 85 ? -9.028 10.785 8.047 1.00 94.38 85 HIS A N 1
ATOM 660 C CA . HIS A 1 85 ? -9.204 11.129 6.641 1.00 94.38 85 HIS A CA 1
ATOM 661 C C . HIS A 1 85 ? -8.017 10.679 5.790 1.00 94.38 85 HIS A C 1
ATOM 663 O O . HIS A 1 85 ? -6.855 10.773 6.209 1.00 94.38 85 HIS A O 1
ATOM 669 N N . SER A 1 86 ? -8.308 10.205 4.578 1.00 91.62 86 SER A N 1
ATOM 670 C CA . SER A 1 86 ? -7.258 9.827 3.643 1.00 91.62 86 SER A CA 1
ATOM 671 C C . SER A 1 86 ? -6.425 11.050 3.271 1.00 91.62 86 SER A C 1
ATOM 673 O O . SER A 1 86 ? -6.926 12.123 2.933 1.00 91.62 86 SER A O 1
ATOM 675 N N . LYS A 1 87 ? -5.105 10.889 3.346 1.00 88.31 87 LYS A N 1
ATOM 676 C CA . LYS A 1 87 ? -4.149 11.904 2.915 1.00 88.31 87 LYS A CA 1
ATOM 677 C C . LYS A 1 87 ? -3.493 11.434 1.635 1.00 88.31 87 LYS A C 1
ATOM 679 O O . LYS A 1 87 ? -3.107 10.271 1.505 1.00 88.31 87 LYS A O 1
ATOM 684 N N . LYS A 1 88 ? -3.346 12.352 0.686 1.00 83.88 88 LYS A N 1
ATOM 685 C CA . LYS A 1 88 ? -2.544 12.086 -0.500 1.00 83.88 88 LYS A CA 1
ATOM 686 C C . LYS A 1 88 ? -1.089 11.931 -0.063 1.00 83.88 88 LYS A C 1
ATOM 688 O O . LYS A 1 88 ? -0.538 12.830 0.562 1.00 83.88 88 LYS A O 1
ATOM 693 N N . ILE A 1 89 ? -0.480 10.800 -0.401 1.00 79.38 89 ILE A N 1
ATOM 694 C CA . ILE A 1 89 ? 0.955 10.604 -0.205 1.00 79.38 89 ILE A CA 1
ATOM 695 C C . ILE A 1 89 ? 1.669 11.391 -1.305 1.00 79.38 89 ILE A C 1
ATOM 697 O O . ILE A 1 89 ? 1.518 11.096 -2.493 1.00 79.38 89 ILE A O 1
ATOM 701 N N . GLU A 1 90 ? 2.407 12.421 -0.911 1.00 79.38 90 GLU A N 1
ATOM 702 C CA . GLU A 1 90 ? 3.247 13.195 -1.818 1.00 79.38 90 GLU A CA 1
ATOM 703 C C . GLU A 1 90 ? 4.626 12.542 -1.898 1.00 79.38 90 GLU A C 1
ATOM 705 O O . GLU A 1 90 ? 5.372 12.518 -0.924 1.00 79.38 90 GLU A O 1
ATOM 710 N N . MET A 1 91 ? 4.949 11.986 -3.064 1.00 80.44 91 MET A N 1
ATOM 711 C CA . MET A 1 91 ? 6.288 11.475 -3.354 1.00 80.44 91 MET A CA 1
ATOM 712 C C . MET A 1 91 ? 7.173 12.599 -3.889 1.00 80.44 91 MET A C 1
ATOM 714 O O . MET A 1 91 ? 6.683 13.498 -4.578 1.00 80.44 91 MET A O 1
ATOM 718 N N . ASP A 1 92 ? 8.482 12.510 -3.641 1.00 83.88 92 ASP A N 1
ATOM 719 C CA . ASP A 1 92 ? 9.452 13.442 -4.216 1.00 83.88 92 ASP A CA 1
ATOM 720 C C . ASP A 1 92 ? 9.304 13.499 -5.758 1.00 83.88 92 ASP A C 1
ATOM 722 O O . ASP A 1 92 ? 9.301 12.451 -6.421 1.00 83.88 92 ASP A O 1
ATOM 726 N N . PRO A 1 93 ? 9.180 14.693 -6.371 1.00 89.38 93 PRO A N 1
ATOM 727 C CA . PRO A 1 93 ? 8.973 14.813 -7.813 1.00 89.38 93 PRO A CA 1
ATOM 728 C C . PRO A 1 93 ? 10.065 14.148 -8.657 1.00 89.38 93 PRO A C 1
ATOM 730 O O . PRO A 1 93 ? 9.753 13.565 -9.698 1.00 89.38 93 PRO A O 1
ATOM 733 N N . LYS A 1 94 ? 11.329 14.177 -8.210 1.00 89.00 94 LYS A N 1
ATOM 734 C CA . LYS A 1 94 ? 12.437 13.517 -8.916 1.00 89.00 94 LYS A CA 1
ATOM 735 C C . LYS A 1 94 ? 12.297 12.006 -8.827 1.00 89.00 94 LYS A C 1
ATOM 737 O O . LYS A 1 94 ? 12.546 11.325 -9.819 1.00 89.00 94 LYS A O 1
ATOM 742 N N . TYR A 1 95 ? 11.872 11.472 -7.679 1.00 88.25 95 TYR A N 1
ATOM 743 C CA . TYR A 1 95 ? 11.574 10.043 -7.551 1.00 88.25 95 TYR A CA 1
ATOM 744 C C . TYR A 1 95 ? 10.499 9.611 -8.558 1.00 88.25 95 TYR A C 1
ATOM 746 O O . TYR A 1 95 ? 10.675 8.615 -9.265 1.00 88.25 95 TYR A O 1
ATOM 754 N N . VAL A 1 96 ? 9.416 10.385 -8.680 1.00 89.88 96 VAL A N 1
ATOM 755 C CA . VAL A 1 96 ? 8.332 10.110 -9.638 1.00 89.88 96 VAL A CA 1
ATOM 756 C C . VAL A 1 96 ? 8.821 10.204 -11.087 1.00 89.88 96 VAL A C 1
ATOM 758 O O . VAL A 1 96 ? 8.507 9.332 -11.897 1.00 89.88 96 VAL A O 1
ATOM 761 N N . GLU A 1 97 ? 9.602 11.231 -11.427 1.00 92.81 97 GLU A N 1
ATOM 762 C CA . GLU A 1 97 ? 10.154 11.417 -12.773 1.00 92.81 97 GLU A CA 1
ATOM 763 C C . GLU A 1 97 ? 11.060 10.249 -13.184 1.00 92.81 97 GLU A C 1
ATOM 765 O O . GLU A 1 97 ? 10.886 9.676 -14.262 1.00 92.81 97 GLU A O 1
ATOM 770 N N . TRP A 1 98 ? 11.991 9.852 -12.314 1.00 92.56 98 TRP A N 1
ATOM 771 C CA . TRP A 1 98 ? 12.879 8.720 -12.571 1.00 92.56 98 TRP A CA 1
ATOM 772 C C . TRP A 1 98 ? 12.123 7.400 -12.692 1.00 92.56 98 TRP A C 1
ATOM 774 O O . TRP A 1 98 ? 12.392 6.626 -13.608 1.00 92.56 98 TRP A O 1
ATOM 784 N N . SER A 1 99 ? 11.123 7.177 -11.837 1.00 92.69 99 SER A N 1
ATOM 785 C CA . SER A 1 99 ? 10.273 5.983 -11.913 1.00 92.69 99 SER A CA 1
ATOM 786 C C . SER A 1 99 ? 9.575 5.873 -13.274 1.00 92.69 99 SER A C 1
ATOM 788 O O . SER A 1 99 ? 9.542 4.798 -13.865 1.00 92.69 99 SER A O 1
ATOM 790 N N . LYS A 1 100 ? 9.093 6.992 -13.833 1.00 93.81 100 LYS A N 1
ATOM 791 C CA . LYS A 1 100 ? 8.502 7.017 -15.183 1.00 93.81 100 LYS A CA 1
ATOM 792 C C . LYS A 1 100 ? 9.529 6.730 -16.279 1.00 93.81 100 LYS A C 1
ATOM 794 O O . LYS A 1 100 ? 9.224 5.986 -17.205 1.00 93.81 100 LYS A O 1
ATOM 799 N N . LYS A 1 101 ? 10.745 7.279 -16.176 1.00 94.94 101 LYS A N 1
ATOM 800 C CA . LYS A 1 101 ? 11.839 7.025 -17.141 1.00 94.94 101 LYS A CA 1
ATOM 801 C C . LY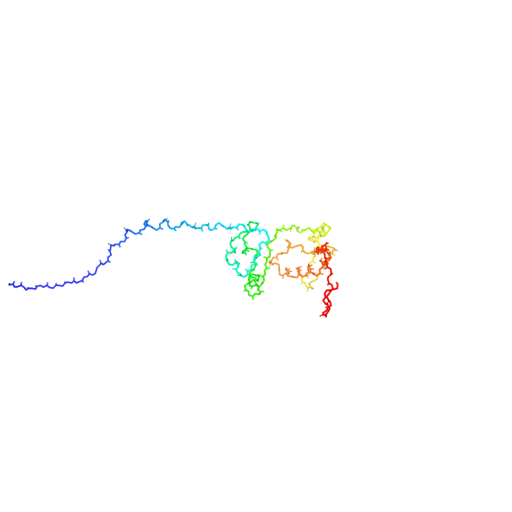S A 1 101 ? 12.291 5.563 -17.162 1.00 94.94 101 LYS A C 1
ATOM 803 O O . LYS A 1 101 ? 12.810 5.095 -18.175 1.00 94.94 101 LYS A O 1
ATOM 808 N N . ASN A 1 102 ? 12.083 4.840 -16.066 1.00 94.19 102 ASN A N 1
ATOM 809 C CA . ASN A 1 102 ? 12.432 3.428 -15.975 1.00 94.19 102 ASN A CA 1
ATOM 810 C C . ASN A 1 102 ? 11.509 2.526 -16.804 1.00 94.19 102 ASN A C 1
ATOM 812 O O . ASN A 1 102 ? 11.927 1.426 -17.171 1.00 94.19 102 ASN A O 1
ATOM 816 N N . ILE A 1 103 ? 10.302 2.984 -17.161 1.00 94.06 103 ILE A N 1
ATOM 817 C CA . ILE A 1 103 ? 9.375 2.229 -18.013 1.00 94.06 103 ILE A CA 1
ATOM 818 C C . ILE A 1 103 ? 10.034 1.985 -19.379 1.00 94.06 103 ILE A C 1
ATOM 820 O O . ILE A 1 103 ? 10.295 2.914 -20.136 1.00 94.06 103 ILE A O 1
ATOM 824 N N . GLY A 1 104 ? 10.327 0.719 -19.683 1.00 91.12 104 GLY A N 1
ATOM 825 C CA . GLY A 1 104 ? 11.003 0.294 -20.915 1.00 91.12 104 GLY A CA 1
ATOM 826 C C . GLY A 1 104 ? 12.537 0.377 -20.884 1.00 91.12 104 GLY A C 1
ATOM 827 O O . GLY A 1 104 ? 13.190 -0.327 -21.657 1.00 91.12 104 GLY A O 1
ATOM 828 N N . THR A 1 105 ? 13.117 1.166 -19.976 1.00 95.69 105 THR A N 1
ATOM 829 C CA . THR A 1 105 ? 14.576 1.283 -19.794 1.00 95.69 105 THR A CA 1
ATOM 830 C C . THR A 1 105 ? 15.114 0.182 -18.886 1.00 95.69 105 THR A C 1
ATOM 832 O O . THR A 1 105 ? 16.094 -0.484 -19.224 1.00 95.69 105 THR A O 1
ATOM 835 N N . VAL A 1 106 ? 14.458 -0.030 -17.742 1.00 95.44 106 VAL A N 1
ATOM 836 C CA . VAL A 1 106 ? 14.859 -1.042 -16.765 1.00 95.44 106 VAL A CA 1
ATOM 837 C C . VAL A 1 106 ? 14.388 -2.412 -17.231 1.00 95.44 106 VAL A C 1
ATOM 839 O O . VAL A 1 106 ? 13.211 -2.614 -17.535 1.00 95.44 106 VAL A O 1
ATOM 842 N N . LYS A 1 107 ? 15.313 -3.374 -17.283 1.00 95.56 107 LYS A N 1
ATOM 843 C CA . LYS A 1 107 ? 15.042 -4.732 -17.768 1.00 95.56 107 LYS A CA 1
ATOM 844 C C . LYS A 1 107 ? 15.344 -5.759 -16.693 1.00 95.56 107 LYS A C 1
ATOM 846 O O . LYS A 1 107 ? 16.414 -5.732 -16.090 1.00 95.56 107 LYS A O 1
ATOM 851 N N . PHE A 1 108 ? 14.405 -6.679 -16.500 1.00 95.69 108 PHE A N 1
ATOM 852 C CA . PHE A 1 108 ? 14.589 -7.875 -15.687 1.00 95.69 108 PHE A CA 1
ATOM 853 C C . PHE A 1 108 ? 15.117 -9.018 -16.561 1.00 95.69 108 PHE A C 1
ATOM 855 O O . PHE A 1 108 ? 14.540 -9.293 -17.615 1.00 95.69 108 PHE A O 1
ATOM 862 N N . ASN A 1 109 ? 16.191 -9.678 -16.128 1.00 96.62 109 ASN A N 1
ATOM 863 C CA . ASN A 1 109 ? 16.718 -10.877 -16.770 1.00 96.62 109 ASN A CA 1
ATOM 864 C C . ASN A 1 109 ? 16.171 -12.132 -16.064 1.00 96.62 109 ASN A C 1
ATOM 866 O O . ASN A 1 109 ? 16.543 -12.386 -14.919 1.00 96.62 109 ASN A O 1
ATOM 870 N N . PRO A 1 110 ? 15.328 -12.953 -16.714 1.00 96.00 110 PRO A N 1
ATOM 871 C CA . PRO A 1 110 ? 14.747 -14.130 -16.072 1.00 96.00 110 PRO A CA 1
ATOM 872 C C . PRO A 1 110 ? 15.750 -15.269 -15.831 1.00 96.00 110 PRO A C 1
ATOM 874 O O . PRO A 1 110 ? 15.492 -16.116 -14.979 1.00 96.00 110 PRO A O 1
ATOM 877 N N . ALA A 1 111 ? 16.885 -15.305 -16.541 1.00 96.88 111 ALA A N 1
ATOM 878 C CA . ALA A 1 111 ? 17.858 -16.394 -16.419 1.00 96.88 111 ALA A CA 1
ATOM 879 C C . ALA A 1 111 ? 18.629 -16.366 -15.088 1.00 96.88 111 ALA A C 1
ATOM 881 O O . ALA A 1 111 ? 18.866 -17.412 -14.490 1.00 96.88 111 ALA A O 1
ATOM 882 N N . ASP A 1 112 ? 19.001 -15.176 -14.617 1.00 96.25 112 ASP A N 1
ATOM 883 C CA . ASP A 1 112 ? 19.794 -14.973 -13.395 1.00 96.25 112 ASP A CA 1
ATOM 884 C C . ASP A 1 112 ? 19.103 -14.059 -12.367 1.00 96.25 112 ASP A C 1
ATOM 886 O O . ASP A 1 112 ? 19.652 -13.786 -11.300 1.00 96.25 112 ASP A O 1
ATOM 890 N N . ARG A 1 113 ? 17.879 -13.609 -12.673 1.00 94.56 113 ARG A N 1
ATOM 891 C CA . ARG A 1 113 ? 17.045 -12.721 -11.850 1.00 94.56 113 ARG A CA 1
ATOM 892 C C . ARG A 1 113 ? 17.678 -11.361 -11.553 1.00 94.56 113 ARG A C 1
ATOM 894 O O . ARG A 1 113 ? 17.330 -10.719 -10.558 1.00 94.56 113 ARG A O 1
ATOM 901 N N . THR A 1 114 ? 18.592 -10.901 -12.404 1.00 94.69 114 THR A N 1
ATOM 902 C CA . THR A 1 114 ? 19.224 -9.583 -12.280 1.00 94.69 114 THR A CA 1
ATOM 903 C C . THR A 1 114 ? 18.417 -8.481 -12.967 1.00 94.69 114 THR A C 1
ATOM 905 O O . THR A 1 114 ? 17.508 -8.732 -13.763 1.00 94.69 114 THR A O 1
ATOM 908 N N . VAL A 1 115 ? 18.746 -7.228 -12.640 1.00 94.69 115 VAL A N 1
ATOM 909 C CA . VAL A 1 115 ? 18.164 -6.034 -13.260 1.00 94.69 115 VAL A CA 1
ATOM 910 C C . VAL A 1 115 ? 19.263 -5.179 -13.874 1.00 94.69 115 VAL A C 1
ATOM 912 O O . VAL A 1 115 ? 20.336 -5.023 -13.296 1.00 94.69 115 VAL A O 1
ATOM 915 N N . THR A 1 116 ? 18.982 -4.602 -15.040 1.00 95.12 116 THR A N 1
ATOM 916 C CA . THR A 1 116 ? 19.890 -3.701 -15.762 1.00 95.12 116 THR A CA 1
ATOM 917 C C . THR A 1 116 ? 19.180 -2.412 -16.171 1.00 95.12 116 THR A C 1
ATOM 919 O O . THR A 1 116 ? 17.950 -2.360 -16.228 1.00 95.12 116 THR A O 1
ATOM 922 N N . GLY A 1 117 ? 19.956 -1.357 -16.438 1.00 93.81 117 GLY A N 1
ATOM 923 C CA . GLY A 1 117 ? 19.438 -0.069 -16.922 1.00 93.81 117 GLY A CA 1
ATOM 924 C C . GLY A 1 117 ? 18.797 0.828 -15.858 1.00 93.81 117 GLY A C 1
ATOM 925 O O . GLY A 1 117 ? 18.253 1.870 -16.206 1.00 93.81 117 GLY A O 1
ATOM 926 N N . TRP A 1 118 ? 18.849 0.453 -14.575 1.00 92.81 118 TRP A N 1
ATOM 927 C CA . TRP A 1 118 ? 18.333 1.288 -13.488 1.00 92.81 118 TRP A CA 1
ATOM 928 C C . TRP A 1 118 ? 19.346 2.349 -13.055 1.00 92.81 118 TRP A C 1
ATOM 930 O O . TRP A 1 118 ? 20.526 2.050 -12.880 1.00 92.81 118 TRP A O 1
ATOM 940 N N . GLN A 1 119 ? 18.858 3.573 -12.843 1.00 90.50 119 GLN A N 1
ATOM 941 C CA . GLN A 1 119 ? 19.665 4.704 -12.381 1.00 90.50 119 GLN A CA 1
ATOM 942 C C . GLN A 1 119 ? 19.127 5.324 -11.083 1.00 90.50 119 GLN A C 1
ATOM 944 O O . GLN A 1 119 ? 19.903 5.594 -10.172 1.00 90.50 119 GLN A O 1
ATOM 949 N N . ALA A 1 120 ? 17.816 5.562 -10.992 1.00 89.75 120 ALA A N 1
ATOM 950 C CA . ALA A 1 120 ? 17.150 6.105 -9.806 1.00 89.75 120 ALA A CA 1
ATOM 951 C C . ALA A 1 120 ? 15.638 5.810 -9.847 1.00 89.75 120 ALA A C 1
ATOM 953 O O . ALA A 1 120 ? 15.130 5.303 -10.846 1.00 89.75 120 ALA A O 1
ATOM 954 N N . GLY A 1 121 ? 14.904 6.137 -8.777 1.00 88.94 121 GLY A N 1
ATOM 955 C CA . GLY A 1 121 ? 13.453 5.913 -8.683 1.00 88.94 121 GLY A CA 1
ATOM 956 C C . GLY A 1 121 ? 13.066 4.440 -8.497 1.00 88.94 121 GLY A C 1
ATOM 957 O O . GLY A 1 121 ? 13.910 3.596 -8.192 1.00 88.94 121 GLY A O 1
ATOM 958 N N . MET A 1 122 ? 11.785 4.125 -8.684 1.00 91.19 122 MET A N 1
ATOM 959 C CA . MET A 1 122 ? 11.253 2.759 -8.651 1.00 91.19 122 MET A CA 1
ATOM 960 C C . MET A 1 122 ? 11.687 1.977 -9.894 1.00 91.19 122 MET A C 1
ATOM 962 O O . MET A 1 122 ? 11.526 2.477 -11.006 1.00 91.19 122 MET A O 1
ATOM 966 N N . LEU A 1 123 ? 12.217 0.760 -9.728 1.00 93.81 123 LEU A N 1
ATOM 967 C CA . LEU A 1 123 ? 12.737 -0.048 -10.844 1.00 93.81 123 LEU A CA 1
ATOM 968 C C . LEU A 1 123 ? 11.615 -0.434 -11.805 1.00 93.81 123 LEU A C 1
ATOM 970 O O . LEU A 1 123 ? 11.731 -0.231 -13.010 1.00 93.81 123 LEU A O 1
ATOM 974 N N . PHE A 1 124 ? 10.530 -0.968 -11.248 1.00 94.50 124 PHE A N 1
ATOM 975 C CA . PHE A 1 124 ? 9.357 -1.417 -11.984 1.00 94.50 124 PHE A CA 1
ATOM 976 C C . PHE A 1 124 ? 8.117 -0.745 -11.392 1.00 94.50 124 PHE A C 1
ATOM 978 O O . PHE A 1 124 ? 7.614 -1.226 -10.377 1.00 94.50 124 PHE A O 1
ATOM 985 N N . PRO A 1 125 ? 7.618 0.365 -11.964 1.00 91.94 125 PRO A N 1
ATOM 986 C CA . PRO A 1 125 ? 6.416 1.023 -11.456 1.00 91.94 125 PRO A CA 1
ATOM 987 C C . PRO A 1 125 ? 5.258 0.032 -11.291 1.00 91.94 125 PRO A C 1
ATOM 989 O O . PRO A 1 125 ? 5.066 -0.834 -12.149 1.00 91.94 125 PRO A O 1
ATOM 992 N N . ALA A 1 126 ? 4.524 0.114 -10.178 1.00 88.62 126 ALA A N 1
ATOM 993 C CA . ALA A 1 126 ? 3.539 -0.899 -9.787 1.00 88.62 126 ALA A CA 1
ATOM 994 C C . ALA A 1 126 ? 2.468 -1.134 -10.867 1.00 88.62 126 ALA A C 1
ATOM 996 O O . ALA A 1 126 ? 2.066 -2.268 -11.103 1.00 88.62 126 ALA A O 1
ATOM 997 N N . GLU A 1 127 ? 2.079 -0.083 -11.589 1.00 90.31 127 GLU A N 1
ATOM 998 C CA . GLU A 1 127 ? 1.146 -0.121 -12.716 1.00 90.31 127 GLU A CA 1
ATOM 999 C C . GLU A 1 127 ? 1.648 -0.930 -13.926 1.00 90.31 127 GLU A C 1
ATOM 1001 O O . GLU A 1 127 ? 0.862 -1.297 -14.797 1.00 90.31 127 GLU A O 1
ATOM 1006 N N . THR A 1 128 ? 2.952 -1.218 -13.991 1.00 92.56 128 THR A N 1
ATOM 1007 C CA . THR A 1 128 ? 3.574 -2.019 -15.058 1.00 92.56 128 THR A CA 1
ATOM 1008 C C . THR A 1 128 ? 3.743 -3.492 -14.686 1.00 92.56 128 THR A C 1
ATOM 1010 O O . THR A 1 128 ? 4.006 -4.315 -15.566 1.00 92.56 128 THR A O 1
ATOM 1013 N N . ILE A 1 129 ? 3.589 -3.843 -13.405 1.00 93.38 129 ILE A N 1
ATOM 1014 C CA . ILE A 1 129 ? 3.706 -5.220 -12.923 1.00 93.38 129 ILE A CA 1
ATOM 1015 C C . ILE A 1 129 ? 2.348 -5.898 -13.084 1.00 93.38 129 ILE A C 1
ATOM 1017 O O . ILE A 1 129 ? 1.378 -5.558 -12.411 1.00 93.38 129 ILE A O 1
ATOM 1021 N N . LYS A 1 130 ? 2.278 -6.871 -13.990 1.00 93.88 130 LYS A N 1
ATOM 1022 C CA . LYS A 1 130 ? 1.054 -7.630 -14.244 1.00 93.88 130 LYS A CA 1
ATOM 1023 C C . LYS A 1 130 ? 1.019 -8.892 -13.393 1.00 93.88 130 LYS A C 1
ATOM 1025 O O . LYS A 1 130 ? 2.046 -9.528 -13.196 1.00 93.88 130 LYS A O 1
ATOM 1030 N N . MET A 1 131 ? -0.163 -9.276 -12.922 1.00 91.25 131 MET A N 1
ATOM 1031 C CA . MET A 1 131 ? -0.338 -10.461 -12.069 1.00 91.25 131 MET A CA 1
ATOM 1032 C C . MET A 1 131 ? -0.110 -11.791 -12.801 1.00 91.25 131 MET A C 1
ATOM 1034 O O . MET A 1 131 ? 0.120 -12.805 -12.152 1.00 91.25 131 MET A O 1
ATOM 1038 N N . ASP A 1 132 ? -0.191 -11.792 -14.131 1.00 95.44 132 ASP A N 1
ATOM 1039 C CA . ASP A 1 132 ? 0.074 -12.947 -14.994 1.00 95.44 132 ASP A CA 1
ATOM 1040 C C . ASP A 1 132 ? 1.551 -13.065 -15.413 1.00 95.44 132 ASP A C 1
ATOM 1042 O O . ASP A 1 132 ? 1.932 -14.042 -16.057 1.00 95.44 132 ASP A O 1
ATOM 1046 N N . ASP A 1 133 ? 2.398 -12.104 -15.033 1.00 94.44 133 ASP A N 1
ATOM 1047 C CA . ASP A 1 133 ? 3.840 -12.184 -15.236 1.00 94.44 133 ASP A CA 1
ATOM 1048 C C . ASP A 1 133 ? 4.441 -13.196 -14.239 1.00 94.44 133 ASP A C 1
ATOM 1050 O O . ASP A 1 133 ? 4.383 -12.960 -13.026 1.00 94.44 133 ASP A O 1
ATOM 1054 N N . PRO A 1 134 ? 5.068 -14.299 -14.700 1.00 96.06 134 PRO A N 1
ATOM 1055 C CA . PRO A 1 134 ? 5.684 -15.288 -13.810 1.00 96.06 134 PRO A CA 1
ATOM 1056 C C . PRO A 1 134 ? 6.797 -14.699 -12.925 1.00 96.06 134 PRO A C 1
ATOM 1058 O O . PRO A 1 134 ? 7.173 -15.313 -11.929 1.00 96.06 134 PRO A O 1
ATOM 1061 N N . HIS A 1 135 ? 7.299 -13.507 -13.261 1.00 96.06 135 HIS A N 1
ATOM 1062 C CA . HIS A 1 135 ? 8.324 -12.770 -12.524 1.00 96.06 135 HIS A CA 1
ATOM 1063 C C . HIS A 1 135 ? 7.787 -11.517 -11.819 1.00 96.06 135 HIS A C 1
ATOM 1065 O O . HIS A 1 135 ? 8.572 -10.680 -11.364 1.00 96.06 135 HIS A O 1
ATOM 1071 N N . ALA A 1 136 ? 6.463 -11.366 -11.691 1.00 96.06 136 ALA A N 1
ATOM 1072 C CA . ALA A 1 136 ? 5.852 -10.249 -10.969 1.00 96.06 136 ALA A CA 1
ATOM 1073 C C . ALA A 1 136 ? 6.416 -10.120 -9.546 1.00 96.06 136 ALA A C 1
ATOM 1075 O O . ALA A 1 136 ? 6.805 -9.033 -9.118 1.00 96.06 136 ALA A O 1
ATOM 1076 N N . GLY A 1 137 ? 6.532 -11.251 -8.843 1.00 93.62 137 GLY A N 1
ATOM 1077 C CA . GLY A 1 137 ? 7.112 -11.309 -7.503 1.00 93.62 137 GLY A CA 1
ATOM 1078 C C . GLY A 1 137 ? 8.572 -10.853 -7.466 1.00 93.62 137 GLY A C 1
ATOM 1079 O O . GLY A 1 137 ? 8.931 -10.042 -6.614 1.00 93.62 137 GLY A O 1
ATOM 1080 N N . ASP A 1 138 ? 9.402 -11.297 -8.416 1.00 94.88 138 ASP A N 1
ATOM 1081 C CA . ASP A 1 138 ? 10.809 -10.883 -8.495 1.00 94.88 138 ASP A CA 1
ATOM 1082 C C . ASP A 1 138 ? 10.929 -9.361 -8.709 1.00 94.88 138 ASP A C 1
ATOM 1084 O O . ASP A 1 138 ? 11.744 -8.699 -8.064 1.00 94.88 138 ASP A O 1
ATOM 1088 N N . LYS A 1 139 ? 10.077 -8.775 -9.562 1.00 94.56 139 LYS A N 1
ATOM 1089 C CA . LYS A 1 139 ? 10.041 -7.322 -9.806 1.00 94.56 139 LYS A CA 1
ATOM 1090 C C . LYS A 1 139 ? 9.625 -6.530 -8.564 1.00 94.56 139 LYS A C 1
ATOM 1092 O O . LYS A 1 139 ? 10.227 -5.497 -8.270 1.00 94.56 139 L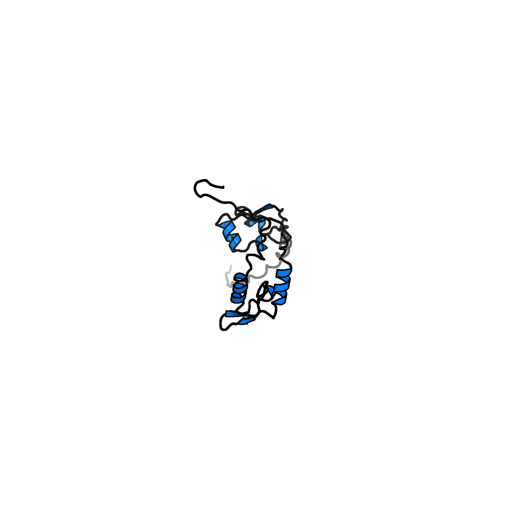YS A O 1
ATOM 1097 N N . VAL A 1 140 ? 8.648 -7.027 -7.800 1.00 92.56 140 VAL A N 1
ATOM 1098 C CA . VAL A 1 140 ? 8.249 -6.428 -6.513 1.00 92.56 140 VAL A CA 1
ATOM 1099 C C . VAL A 1 140 ? 9.397 -6.490 -5.500 1.00 92.56 140 VAL A C 1
ATOM 1101 O O . VAL A 1 140 ? 9.681 -5.492 -4.837 1.00 92.56 140 VAL A O 1
ATOM 1104 N N . ILE A 1 141 ? 10.109 -7.618 -5.415 1.00 90.75 141 ILE A N 1
ATOM 1105 C CA . ILE A 1 141 ? 11.279 -7.766 -4.532 1.00 90.75 141 ILE A CA 1
ATOM 1106 C C . ILE A 1 141 ? 12.387 -6.782 -4.922 1.00 90.75 141 ILE A C 1
ATOM 1108 O O . ILE A 1 141 ? 12.997 -6.161 -4.052 1.00 90.75 141 ILE A O 1
ATOM 1112 N N . TRP A 1 142 ? 12.634 -6.589 -6.217 1.00 91.69 142 TRP A N 1
ATOM 1113 C CA . TRP A 1 142 ? 13.606 -5.604 -6.691 1.00 91.69 142 TRP A CA 1
ATOM 1114 C C . TRP A 1 142 ? 13.234 -4.171 -6.306 1.00 91.69 142 TRP A C 1
ATOM 1116 O O . TRP A 1 142 ? 14.114 -3.413 -5.895 1.00 91.69 142 TRP A O 1
ATOM 1126 N N . ASN A 1 143 ? 11.949 -3.811 -6.352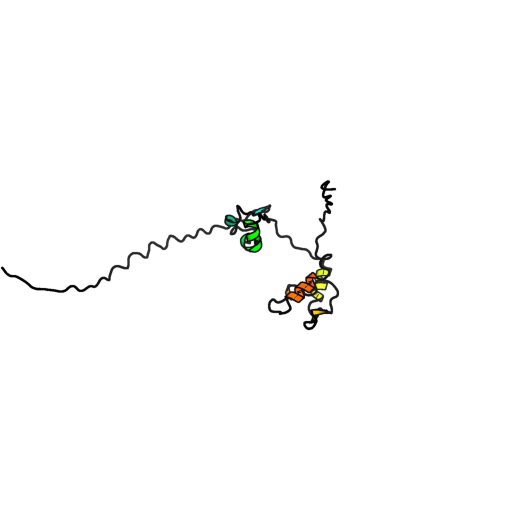 1.00 89.94 143 ASN A N 1
ATOM 1127 C CA . ASN A 1 143 ? 11.492 -2.520 -5.838 1.00 89.94 143 ASN A CA 1
ATOM 1128 C C . ASN A 1 143 ? 11.731 -2.379 -4.331 1.00 89.94 143 ASN A C 1
ATOM 1130 O O . ASN A 1 143 ? 12.143 -1.309 -3.898 1.00 89.94 143 ASN A O 1
ATOM 1134 N N . LEU A 1 144 ? 11.523 -3.440 -3.543 1.00 84.00 144 LEU A N 1
ATOM 1135 C CA . LEU A 1 144 ? 11.806 -3.426 -2.104 1.00 84.00 144 LEU A CA 1
ATOM 1136 C C . LEU A 1 144 ? 13.308 -3.264 -1.816 1.00 84.00 144 LEU A C 1
ATOM 1138 O O . LEU A 1 144 ? 13.681 -2.530 -0.905 1.00 84.00 144 LEU A O 1
ATOM 1142 N N . ARG A 1 145 ? 14.166 -3.935 -2.595 1.00 79.81 145 ARG A N 1
ATOM 1143 C CA . ARG A 1 145 ? 15.629 -3.911 -2.429 1.00 79.81 145 ARG A CA 1
ATOM 1144 C C . ARG A 1 145 ? 16.267 -2.584 -2.843 1.00 79.81 145 ARG A C 1
ATOM 1146 O O . ARG A 1 145 ? 17.351 -2.252 -2.367 1.00 79.81 145 ARG A O 1
ATOM 1153 N N . ALA A 1 146 ? 15.642 -1.860 -3.763 1.00 72.69 146 ALA A N 1
ATOM 1154 C CA . ALA A 1 146 ? 16.122 -0.559 -4.204 1.00 72.69 146 ALA A CA 1
ATOM 1155 C C . ALA A 1 146 ? 16.077 0.478 -3.077 1.00 72.69 146 ALA A C 1
ATOM 1157 O O . ALA A 1 146 ? 15.506 0.223 -2.021 1.00 72.69 146 ALA A O 1
ATOM 1158 N N . ALA A 1 147 ? 16.676 1.653 -3.301 1.00 60.62 147 ALA A N 1
ATOM 1159 C CA . ALA A 1 147 ? 16.790 2.746 -2.328 1.00 60.62 147 ALA A CA 1
ATOM 1160 C C . ALA A 1 147 ? 15.433 3.403 -1.975 1.00 60.62 147 ALA A C 1
ATOM 1162 O O . ALA A 1 147 ? 15.219 4.594 -2.187 1.00 60.62 147 ALA A O 1
ATOM 1163 N N . THR A 1 148 ? 14.499 2.617 -1.450 1.00 55.97 148 THR A N 1
ATOM 1164 C CA . THR A 1 148 ? 13.161 3.019 -1.017 1.00 55.97 148 THR A CA 1
ATOM 1165 C C . THR A 1 148 ? 13.230 3.754 0.312 1.00 55.97 148 THR A C 1
ATOM 1167 O O . THR A 1 148 ? 12.669 4.837 0.430 1.00 55.97 148 THR A O 1
ATOM 1170 N N . TYR A 1 149 ? 14.020 3.260 1.268 1.00 55.25 149 TYR A N 1
ATOM 1171 C CA . TYR A 1 149 ? 14.044 3.793 2.635 1.00 55.25 149 TYR A CA 1
ATOM 1172 C C . TYR A 1 149 ? 14.261 5.314 2.733 1.00 55.25 149 TYR A C 1
ATOM 1174 O O . TYR A 1 149 ? 13.577 5.967 3.506 1.00 55.25 149 TYR A O 1
ATOM 1182 N N . GLY A 1 150 ? 15.143 5.921 1.934 1.00 58.94 150 GLY A N 1
ATOM 1183 C CA . GLY A 1 150 ? 15.364 7.375 2.009 1.00 58.94 150 GLY A CA 1
ATOM 1184 C C . GLY A 1 150 ? 14.322 8.225 1.270 1.00 58.94 150 GLY A C 1
ATOM 1185 O O . GLY A 1 150 ? 14.036 9.340 1.688 1.00 58.94 150 GLY A O 1
ATOM 1186 N N . ALA A 1 151 ? 13.770 7.717 0.165 1.00 58.44 151 ALA A N 1
ATOM 1187 C CA . ALA A 1 151 ? 12.929 8.495 -0.750 1.00 58.44 151 ALA A CA 1
ATOM 1188 C C . ALA A 1 151 ? 11.421 8.275 -0.551 1.00 58.44 151 ALA A C 1
ATOM 1190 O O . ALA A 1 151 ? 10.623 9.058 -1.062 1.00 58.44 151 ALA A O 1
ATOM 1191 N N . THR A 1 152 ? 11.023 7.210 0.154 1.00 58.94 152 THR A N 1
ATOM 1192 C CA . THR A 1 152 ? 9.612 6.849 0.375 1.00 58.94 152 THR A CA 1
ATOM 1193 C C . THR A 1 152 ? 9.188 6.916 1.842 1.00 58.94 152 THR A C 1
ATOM 1195 O O . THR A 1 152 ? 8.045 6.588 2.150 1.00 58.94 152 THR A O 1
ATOM 1198 N N . MET A 1 153 ? 10.084 7.300 2.757 1.00 66.00 153 MET A N 1
ATOM 1199 C CA . MET A 1 153 ? 9.733 7.566 4.153 1.00 66.00 153 MET A CA 1
ATOM 1200 C C . MET A 1 153 ? 9.422 9.052 4.330 1.00 66.00 153 MET A C 1
ATOM 1202 O O . MET A 1 153 ? 10.262 9.907 4.056 1.00 66.00 153 MET A O 1
ATOM 1206 N N . ASP A 1 154 ? 8.229 9.358 4.833 1.00 64.38 154 ASP A N 1
ATOM 1207 C CA . ASP A 1 154 ? 7.916 10.698 5.317 1.00 64.38 154 ASP A CA 1
ATOM 1208 C C . ASP A 1 154 ? 8.454 10.854 6.744 1.00 64.38 154 ASP A C 1
ATOM 1210 O O . ASP A 1 154 ? 7.792 10.518 7.724 1.00 64.38 154 ASP A O 1
ATOM 1214 N N . LEU A 1 155 ? 9.707 11.297 6.850 1.00 67.81 155 LEU A N 1
ATOM 1215 C CA . LEU A 1 155 ? 10.399 11.505 8.124 1.00 67.81 155 LEU A CA 1
ATOM 1216 C C . LEU A 1 155 ? 10.227 12.925 8.679 1.00 67.81 155 LEU A C 1
ATOM 1218 O O . LEU A 1 155 ? 10.950 13.300 9.600 1.00 67.81 155 LEU A O 1
ATOM 1222 N N . ARG A 1 156 ? 9.307 13.732 8.133 1.00 71.38 156 ARG A N 1
ATOM 1223 C CA . ARG A 1 156 ? 9.126 15.129 8.570 1.00 71.38 156 ARG A CA 1
ATOM 1224 C C . ARG A 1 156 ? 8.739 15.242 10.047 1.00 71.38 156 ARG A C 1
ATOM 1226 O O . ARG A 1 156 ? 9.158 16.192 10.696 1.00 71.38 156 ARG A O 1
ATOM 1233 N N . ASP A 1 157 ? 8.042 14.233 10.567 1.00 72.38 157 ASP A N 1
ATOM 1234 C CA . ASP A 1 157 ? 7.564 14.171 11.952 1.00 72.38 157 ASP A CA 1
ATOM 1235 C C . ASP A 1 157 ? 8.218 13.031 12.764 1.00 72.38 157 ASP A C 1
ATOM 1237 O O . ASP A 1 157 ? 7.616 12.504 13.702 1.00 72.38 157 ASP A O 1
ATOM 1241 N N . ILE A 1 158 ? 9.436 12.591 12.410 1.00 77.38 158 ILE A N 1
ATOM 1242 C CA . ILE A 1 158 ? 10.106 11.534 13.183 1.00 77.38 158 ILE A CA 1
ATOM 1243 C C . ILE A 1 158 ? 10.568 12.061 14.549 1.00 77.38 158 ILE A C 1
ATOM 1245 O O . ILE A 1 158 ? 11.338 13.016 14.645 1.00 77.38 158 ILE A O 1
ATOM 1249 N N . ALA A 1 159 ? 1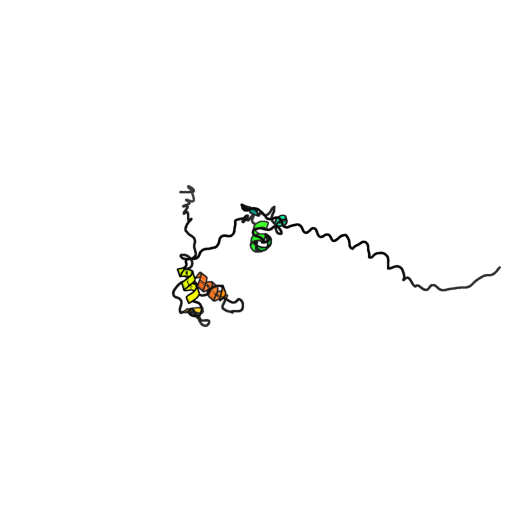0.132 11.392 15.614 1.00 72.94 159 ALA A N 1
ATOM 1250 C CA . ALA A 1 159 ? 10.685 11.547 16.951 1.00 72.94 159 ALA A CA 1
ATOM 1251 C C . ALA A 1 159 ? 11.510 10.305 17.299 1.00 72.94 159 ALA A C 1
ATOM 1253 O O . ALA A 1 159 ? 11.061 9.173 17.110 1.00 72.94 159 ALA A O 1
ATOM 1254 N N . TRP A 1 160 ? 12.713 10.519 17.824 1.00 76.25 160 TRP A N 1
ATOM 1255 C CA . TRP A 1 160 ? 13.539 9.455 18.383 1.00 76.25 160 TRP A CA 1
ATOM 1256 C C . TRP A 1 160 ? 13.308 9.423 19.886 1.00 76.25 160 TRP A C 1
ATOM 1258 O O . TRP A 1 160 ? 13.599 10.396 20.574 1.00 76.25 160 TRP A O 1
ATOM 1268 N N . ALA A 1 161 ? 12.765 8.317 20.384 1.00 76.19 161 ALA A N 1
ATOM 1269 C CA . ALA A 1 161 ? 12.686 8.054 21.811 1.00 76.19 161 ALA A CA 1
ATOM 1270 C C . ALA A 1 161 ? 13.733 6.997 22.156 1.00 76.19 161 ALA A C 1
ATOM 1272 O O . ALA A 1 161 ? 13.712 5.895 21.601 1.00 76.19 161 ALA A O 1
ATOM 1273 N N . PHE A 1 162 ? 14.644 7.336 23.063 1.00 78.81 162 PHE A N 1
ATOM 1274 C CA . PHE A 1 162 ? 15.580 6.377 23.627 1.00 78.81 162 PHE A CA 1
ATOM 1275 C C . PHE A 1 162 ? 14.943 5.780 24.877 1.00 78.81 162 PHE A C 1
ATOM 1277 O O . PHE A 1 162 ? 14.428 6.493 25.737 1.00 78.81 162 PHE A O 1
ATOM 1284 N N . LEU A 1 163 ? 14.904 4.451 24.927 1.00 77.12 163 LEU A N 1
ATOM 1285 C CA . LEU A 1 163 ? 14.343 3.718 26.051 1.00 77.12 163 LEU A CA 1
ATOM 1286 C C . LEU A 1 163 ? 15.469 2.941 26.727 1.00 77.12 163 LEU A C 1
ATOM 1288 O O . LEU A 1 163 ? 15.998 1.984 26.157 1.00 77.12 163 LEU A O 1
ATOM 1292 N N . ASP A 1 164 ? 15.814 3.328 27.950 1.00 86.12 164 ASP A N 1
ATOM 1293 C CA . ASP A 1 164 ? 16.627 2.498 28.827 1.00 86.12 164 ASP A CA 1
ATOM 1294 C C . ASP A 1 164 ? 15.711 1.458 29.487 1.00 86.12 164 ASP A C 1
ATOM 1296 O O . ASP A 1 164 ? 14.714 1.782 30.135 1.00 86.12 164 ASP A O 1
ATOM 1300 N N . ALA A 1 165 ? 16.051 0.177 29.334 1.00 71.94 165 ALA A N 1
ATOM 1301 C CA . ALA A 1 165 ? 15.224 -0.933 29.809 1.00 71.94 165 ALA A CA 1
ATOM 1302 C C . ALA A 1 165 ? 15.011 -0.961 31.339 1.00 71.94 165 ALA A C 1
ATOM 1304 O O . ALA A 1 165 ? 14.156 -1.705 31.818 1.00 71.94 165 ALA A O 1
ATOM 1305 N N . LYS A 1 166 ? 15.786 -0.193 32.116 1.00 77.81 166 LYS A N 1
ATOM 1306 C CA . LYS A 1 166 ? 15.679 -0.087 33.579 1.00 77.81 166 LYS A CA 1
ATOM 1307 C C . LYS A 1 166 ? 15.143 1.266 34.041 1.00 77.81 166 LYS A C 1
ATOM 1309 O O . LYS A 1 166 ? 14.468 1.315 35.065 1.00 77.81 166 LYS A O 1
ATOM 1314 N N . LYS A 1 167 ? 15.478 2.350 33.342 1.00 81.62 167 LYS A N 1
ATOM 1315 C CA . LYS A 1 167 ? 15.167 3.730 33.745 1.00 81.62 167 LYS A CA 1
ATOM 1316 C C . LYS A 1 167 ? 13.963 4.322 33.012 1.00 81.62 167 LYS A C 1
ATOM 1318 O O . LYS A 1 167 ? 13.403 5.300 33.496 1.00 81.62 167 LYS A O 1
ATOM 1323 N N . GLY A 1 168 ? 13.527 3.711 31.912 1.00 74.06 168 GLY A N 1
ATOM 1324 C CA . GLY A 1 168 ? 12.426 4.206 31.090 1.00 74.06 168 GLY A CA 1
ATOM 1325 C C . GLY A 1 168 ? 12.899 5.172 30.003 1.00 74.06 168 GLY A C 1
ATOM 1326 O O . GLY A 1 168 ? 13.982 5.000 29.450 1.00 74.06 168 GLY A O 1
ATOM 1327 N N . TYR A 1 169 ? 12.052 6.143 29.658 1.00 62.22 169 TYR A N 1
ATOM 1328 C CA . TYR A 1 169 ? 12.345 7.142 28.628 1.00 62.22 169 TYR A CA 1
ATOM 1329 C C . TYR A 1 169 ? 13.471 8.086 29.066 1.00 62.22 169 TYR A C 1
ATOM 1331 O O . TYR A 1 169 ? 13.440 8.591 30.190 1.00 62.22 169 TYR A O 1
ATOM 1339 N N . GLU A 1 170 ? 14.422 8.325 28.163 1.00 60.78 170 GLU A N 1
ATOM 1340 C CA . GLU A 1 170 ? 15.444 9.377 28.270 1.00 60.78 170 GLU A CA 1
ATOM 1341 C C . GLU A 1 170 ? 15.045 10.634 27.488 1.00 60.78 170 GLU A C 1
ATOM 1343 O O . GLU A 1 170 ? 14.492 10.491 26.369 1.00 60.78 170 GLU A O 1
#